Protein AF-A0A089ZEA4-F1 (afdb_monomer)

Structure (mmCIF, N/CA/C/O backbone):
data_AF-A0A089ZEA4-F1
#
_entry.id   AF-A0A089ZEA4-F1
#
loop_
_atom_site.group_PDB
_atom_site.id
_atom_site.type_symbol
_atom_site.label_atom_id
_atom_site.label_alt_id
_atom_site.label_comp_id
_atom_site.label_asym_id
_atom_site.label_entity_id
_atom_site.label_seq_id
_atom_site.pdbx_PDB_ins_code
_atom_site.Cartn_x
_atom_site.Cartn_y
_atom_site.Cartn_z
_atom_site.occupancy
_atom_site.B_iso_or_equiv
_atom_site.auth_seq_id
_atom_site.auth_comp_id
_atom_site.auth_asym_id
_atom_site.auth_atom_id
_atom_site.pdbx_PDB_model_num
ATOM 1 N N . MET A 1 1 ? -60.534 -21.734 32.254 1.00 39.03 1 MET A N 1
ATOM 2 C CA . MET A 1 1 ? -59.857 -21.436 30.977 1.00 39.03 1 MET A CA 1
ATOM 3 C C . MET A 1 1 ? -58.761 -20.447 31.316 1.00 39.03 1 MET A C 1
ATOM 5 O O . MET A 1 1 ? -59.079 -19.356 31.761 1.00 39.03 1 MET A O 1
ATOM 9 N N . HIS A 1 2 ? -57.513 -20.917 31.314 1.00 40.03 2 HIS A N 1
ATOM 10 C CA . HIS A 1 2 ? -56.339 -20.144 31.715 1.00 40.03 2 HIS A CA 1
ATOM 11 C C . HIS A 1 2 ? -55.976 -19.187 30.581 1.00 40.03 2 HIS A C 1
ATOM 13 O O . HIS A 1 2 ? -55.661 -19.638 29.484 1.00 40.03 2 HIS A O 1
ATOM 19 N N . ASP A 1 3 ? -56.053 -17.893 30.863 1.00 42.56 3 ASP A N 1
ATOM 20 C CA . ASP A 1 3 ? -55.559 -16.834 29.996 1.00 42.56 3 ASP A CA 1
ATOM 21 C C . ASP A 1 3 ? -54.048 -16.720 30.244 1.00 42.56 3 ASP A C 1
ATOM 23 O O . ASP A 1 3 ? -53.599 -16.177 31.255 1.00 42.56 3 ASP A O 1
ATOM 27 N N . SER A 1 4 ? -53.251 -17.378 29.403 1.00 44.81 4 SER A N 1
ATOM 28 C CA . SER A 1 4 ? -51.797 -17.245 29.414 1.00 44.81 4 SER A CA 1
ATOM 29 C C . SER A 1 4 ? -51.441 -15.954 28.686 1.00 44.81 4 SER A C 1
ATOM 31 O O . SER A 1 4 ? -51.182 -15.966 27.481 1.00 44.81 4 SER A O 1
ATOM 33 N N . GLY A 1 5 ? -51.465 -14.846 29.427 1.00 41.75 5 GLY A N 1
ATOM 34 C CA . GLY A 1 5 ? -50.856 -13.589 29.015 1.00 41.75 5 GLY A CA 1
ATOM 35 C C . GLY A 1 5 ? -49.372 -13.824 28.757 1.00 41.75 5 GLY A C 1
ATOM 36 O O . GLY A 1 5 ? -48.574 -13.880 29.686 1.00 41.75 5 GLY A O 1
ATOM 37 N N . GLY A 1 6 ? -49.021 -14.038 27.491 1.00 41.34 6 GLY A N 1
ATOM 38 C CA . GLY A 1 6 ? -47.640 -14.027 27.046 1.00 41.34 6 GLY A CA 1
ATOM 39 C C . GLY A 1 6 ? -47.136 -12.598 27.142 1.00 41.34 6 GLY A C 1
ATOM 40 O O . GLY A 1 6 ? -47.448 -11.781 26.278 1.00 41.34 6 GLY A O 1
ATOM 41 N N . GLU A 1 7 ? -46.400 -12.293 28.207 1.00 45.62 7 GLU A N 1
ATOM 42 C CA . GLU A 1 7 ? -45.554 -11.106 28.253 1.00 45.62 7 GLU A CA 1
ATOM 43 C C . GLU A 1 7 ? -44.650 -11.145 27.016 1.00 45.62 7 GLU A C 1
ATOM 45 O O . GLU A 1 7 ? -43.877 -12.085 26.808 1.00 45.62 7 GLU A O 1
ATOM 50 N N . LEU A 1 8 ? -44.816 -10.154 26.136 1.00 52.41 8 LEU A N 1
ATOM 51 C CA . LEU A 1 8 ? -43.865 -9.910 25.060 1.00 52.41 8 LEU A CA 1
ATOM 52 C C . LEU A 1 8 ? -42.490 -9.740 25.717 1.00 52.41 8 LEU A C 1
ATOM 54 O O . LEU A 1 8 ? -42.407 -9.004 26.702 1.00 52.41 8 LEU A O 1
ATOM 58 N N . PRO A 1 9 ? -41.431 -10.396 25.212 1.00 51.00 9 PRO A N 1
ATOM 59 C CA . PRO A 1 9 ? -40.105 -10.232 25.784 1.00 51.00 9 PRO A CA 1
ATOM 60 C C . PRO A 1 9 ? -39.773 -8.740 25.791 1.00 51.00 9 PRO A C 1
ATOM 62 O O . PRO A 1 9 ? -39.808 -8.099 24.736 1.00 51.00 9 PRO A O 1
ATOM 65 N N . GLU A 1 10 ? -39.510 -8.188 26.978 1.00 51.88 10 GLU A N 1
ATOM 66 C CA .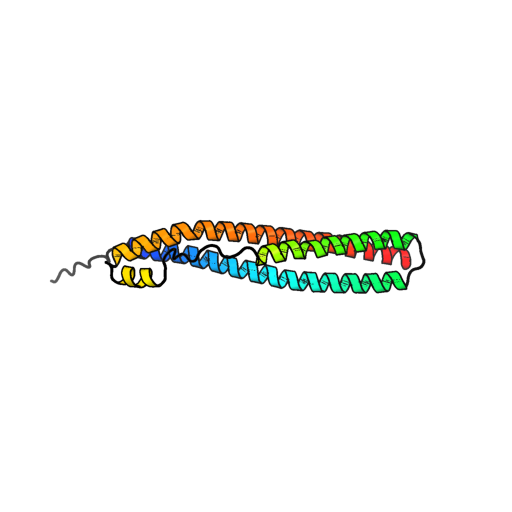 GLU A 1 10 ? -39.024 -6.822 27.128 1.00 51.88 10 GLU A CA 1
ATOM 67 C C . GLU A 1 10 ? -37.812 -6.665 26.212 1.00 51.88 10 GLU A C 1
ATOM 69 O O . GLU A 1 10 ? -36.786 -7.332 26.364 1.00 51.88 10 GLU A O 1
ATOM 74 N N . ILE A 1 11 ? -37.965 -5.828 25.188 1.00 55.97 11 ILE A N 1
ATOM 75 C CA . ILE A 1 11 ? -36.889 -5.526 24.257 1.00 55.97 11 ILE A CA 1
ATOM 76 C C . ILE A 1 11 ? -35.832 -4.795 25.077 1.00 55.97 11 ILE A C 1
ATOM 78 O O . ILE A 1 11 ? -35.996 -3.619 25.396 1.00 55.97 11 ILE A O 1
ATOM 82 N N . ASN A 1 12 ? -34.760 -5.494 25.443 1.00 63.91 12 ASN A N 1
ATOM 83 C CA . ASN A 1 12 ? -33.680 -4.902 26.212 1.00 63.91 12 ASN A CA 1
ATOM 84 C C . ASN A 1 12 ? -32.844 -4.004 25.284 1.00 63.91 12 ASN A C 1
ATOM 86 O O . ASN A 1 12 ? -31.911 -4.444 24.612 1.00 63.91 12 ASN A O 1
ATOM 90 N N . ILE A 1 13 ? -33.248 -2.737 25.177 1.00 65.62 13 ILE A N 1
ATOM 91 C CA . ILE A 1 13 ? -32.675 -1.739 24.260 1.00 65.62 13 ILE A CA 1
ATOM 92 C C . ILE A 1 13 ? -31.163 -1.567 24.502 1.00 65.62 13 ILE A C 1
ATOM 94 O O . ILE A 1 13 ? -30.418 -1.322 23.550 1.00 65.62 13 ILE A O 1
ATOM 98 N N . SER A 1 14 ? -30.695 -1.748 25.743 1.00 68.88 14 SER A N 1
ATOM 99 C CA . SER A 1 14 ? -29.270 -1.672 26.099 1.00 68.88 14 SER A CA 1
ATOM 100 C C . SER A 1 14 ? -28.462 -2.832 25.497 1.00 68.88 14 SER A C 1
ATOM 102 O O . SER A 1 14 ? -27.384 -2.616 24.944 1.00 68.88 14 SER A O 1
ATOM 104 N N . GLU A 1 15 ? -29.020 -4.045 25.509 1.00 77.00 15 GLU A N 1
ATOM 105 C CA . GLU A 1 15 ? -28.443 -5.255 24.913 1.00 77.00 15 GLU A CA 1
ATOM 106 C C . GLU A 1 15 ? -28.288 -5.100 23.393 1.00 7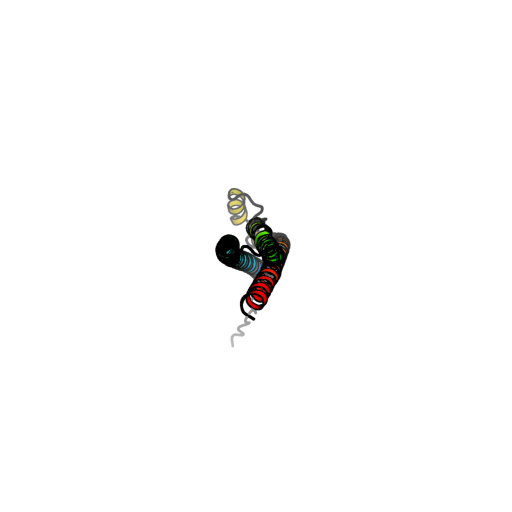7.00 15 GLU A C 1
ATOM 108 O O . GLU A 1 15 ? -27.223 -5.359 22.829 1.00 77.00 15 GLU A O 1
ATOM 113 N N . ILE A 1 16 ? -29.341 -4.612 22.730 1.00 82.88 16 ILE A N 1
ATOM 114 C CA . ILE A 1 16 ? -29.353 -4.378 21.280 1.00 82.88 16 ILE A CA 1
ATOM 115 C C . ILE A 1 16 ? -28.359 -3.271 20.909 1.00 82.88 16 ILE A C 1
ATOM 117 O O . ILE A 1 16 ? -27.605 -3.412 19.944 1.00 82.88 16 ILE A O 1
ATOM 121 N N . GLY A 1 17 ? -28.316 -2.187 21.689 1.00 80.88 17 GLY A N 1
ATOM 122 C CA . GLY A 1 17 ? -27.372 -1.088 21.490 1.00 80.88 17 GLY A CA 1
ATOM 123 C C . GLY A 1 17 ? -25.914 -1.534 21.609 1.00 80.88 17 GLY A C 1
ATOM 124 O O . GLY A 1 17 ? -25.083 -1.147 20.784 1.00 80.88 17 GLY A O 1
ATOM 125 N N . LEU A 1 18 ? -25.610 -2.393 22.584 1.00 81.75 18 LEU A N 1
ATOM 126 C CA . LEU A 1 18 ? -24.275 -2.956 22.780 1.00 81.75 18 LEU A CA 1
ATOM 127 C C . LEU A 1 18 ? -23.876 -3.904 21.648 1.00 81.75 18 LEU A C 1
ATOM 129 O O . LEU A 1 18 ? -22.753 -3.820 21.144 1.00 81.75 18 LEU A O 1
ATOM 133 N N . GLN A 1 19 ? -24.787 -4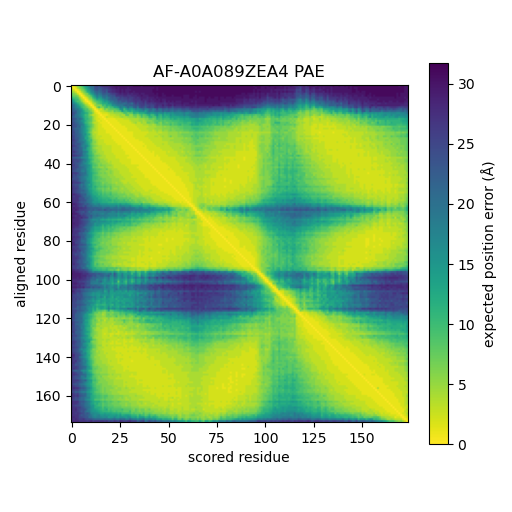.781 21.219 1.00 87.06 19 GLN A N 1
ATOM 134 C CA . GLN A 1 19 ? -24.534 -5.687 20.099 1.00 87.06 19 GLN A CA 1
ATOM 135 C C . GLN A 1 19 ? -24.248 -4.923 18.804 1.00 87.06 19 GLN A C 1
ATOM 137 O O . GLN A 1 19 ? -23.292 -5.259 18.105 1.00 87.06 19 GLN A O 1
ATOM 142 N N . GLU A 1 20 ? -25.019 -3.877 18.499 1.00 85.94 20 GLU A N 1
ATOM 143 C CA . GLU A 1 20 ? -24.806 -3.090 17.283 1.00 85.94 20 GLU A CA 1
ATOM 144 C C . GLU A 1 20 ? -23.511 -2.269 17.357 1.00 85.94 20 GLU A C 1
ATOM 146 O O . GLU A 1 20 ? -22.727 -2.280 16.408 1.00 85.94 20 GLU A O 1
ATOM 151 N N . ALA A 1 21 ? -23.223 -1.621 18.493 1.00 84.31 21 ALA A N 1
ATOM 152 C CA . ALA A 1 21 ? -21.984 -0.861 18.679 1.00 84.31 21 ALA A CA 1
ATOM 153 C C . ALA A 1 21 ? -20.741 -1.753 18.515 1.00 84.31 21 ALA A C 1
ATOM 155 O O . ALA A 1 21 ? -19.800 -1.398 17.799 1.00 84.31 21 ALA A O 1
ATOM 156 N N . ARG A 1 22 ? -20.776 -2.957 19.099 1.00 86.94 22 ARG A N 1
ATOM 157 C CA . ARG A 1 22 ? -19.733 -3.968 18.916 1.00 86.94 22 ARG A CA 1
ATOM 158 C C . ARG A 1 22 ? -19.636 -4.433 17.464 1.00 86.94 22 ARG A C 1
ATOM 160 O O . ARG A 1 22 ? -18.536 -4.522 16.930 1.00 86.94 22 ARG A O 1
ATOM 167 N N . ARG A 1 23 ? -20.767 -4.701 16.803 1.00 90.56 23 ARG A N 1
ATOM 168 C CA . ARG A 1 23 ? -20.799 -5.149 15.401 1.00 90.56 23 ARG A CA 1
ATOM 169 C C . ARG A 1 23 ? -20.115 -4.148 14.471 1.00 90.56 23 ARG A C 1
ATOM 171 O O . ARG A 1 23 ? -19.348 -4.555 13.597 1.00 90.56 23 ARG A O 1
ATOM 178 N N . VAL A 1 24 ? -20.392 -2.856 14.647 1.00 88.88 24 VAL A N 1
ATOM 179 C CA . VAL A 1 24 ? -19.780 -1.793 13.837 1.00 88.88 24 VAL A CA 1
ATOM 180 C C . VAL A 1 24 ? -18.278 -1.704 14.112 1.00 88.88 24 VAL A C 1
ATOM 182 O O . VAL A 1 24 ? -17.495 -1.646 13.163 1.00 88.88 24 VAL A O 1
ATOM 185 N N . TYR A 1 25 ? -17.865 -1.774 15.379 1.00 88.31 25 TYR A N 1
ATOM 186 C CA . TYR A 1 25 ? -16.448 -1.792 15.746 1.00 88.31 25 TYR A CA 1
ATOM 187 C C . TYR A 1 25 ? -15.701 -2.978 15.112 1.00 88.31 25 TYR A C 1
ATOM 189 O O . TYR A 1 25 ? -14.698 -2.782 14.426 1.00 88.31 25 TYR A O 1
ATOM 197 N N . ASP A 1 26 ? -16.227 -4.198 15.257 1.00 88.94 26 ASP A N 1
ATOM 198 C CA . ASP A 1 26 ? -15.632 -5.418 14.695 1.00 88.94 26 ASP A CA 1
ATOM 199 C C . ASP A 1 26 ? -15.551 -5.353 13.157 1.00 88.94 26 ASP A C 1
ATOM 201 O O . ASP A 1 26 ? -14.617 -5.875 12.540 1.00 88.94 26 ASP A O 1
ATOM 205 N N . SER A 1 27 ? -16.527 -4.708 12.510 1.00 91.31 27 SER A N 1
ATOM 206 C CA . SER A 1 27 ? -16.506 -4.454 11.066 1.00 91.31 27 SER A CA 1
ATOM 207 C C . SER A 1 27 ? -15.352 -3.529 10.666 1.00 91.31 27 SER A C 1
ATOM 209 O O . SER A 1 27 ? -14.632 -3.818 9.705 1.00 91.31 27 SER A O 1
ATOM 211 N N . GLU A 1 28 ? -15.135 -2.438 11.403 1.00 87.81 28 GLU A N 1
ATOM 212 C CA . GLU A 1 28 ? -14.012 -1.530 11.151 1.00 87.81 28 GLU A CA 1
ATOM 213 C C . GLU A 1 28 ? -12.660 -2.186 11.465 1.00 87.81 28 GLU A C 1
ATOM 215 O O . GLU A 1 28 ? -11.702 -1.985 10.717 1.00 87.81 28 GLU A O 1
ATOM 220 N N . GLU A 1 29 ? -12.573 -3.057 12.472 1.00 88.81 29 GLU A N 1
ATOM 221 C CA . GLU A 1 29 ? -11.343 -3.809 12.743 1.00 88.81 29 GLU A CA 1
ATOM 222 C C . GLU A 1 29 ? -11.007 -4.787 11.604 1.00 88.81 29 GLU A C 1
ATOM 224 O O . GLU A 1 29 ? -9.862 -4.857 11.140 1.00 88.81 29 GLU A O 1
ATOM 229 N N . LYS A 1 30 ? -12.012 -5.505 11.084 1.00 91.75 30 LYS A N 1
ATOM 230 C CA . LYS A 1 30 ? -11.849 -6.362 9.896 1.00 91.75 30 LYS A CA 1
ATOM 231 C C . LYS A 1 30 ? -11.402 -5.556 8.682 1.00 91.75 30 LYS A C 1
ATOM 233 O O . LYS A 1 30 ? -10.559 -6.019 7.908 1.00 91.75 30 LYS A O 1
ATOM 238 N N . ARG A 1 31 ? -11.939 -4.346 8.509 1.00 89.19 31 ARG A N 1
ATOM 239 C CA . ARG A 1 31 ? -11.527 -3.432 7.439 1.00 89.19 31 ARG A CA 1
ATOM 240 C C . ARG A 1 31 ? -10.061 -3.030 7.586 1.00 89.19 31 ARG A C 1
ATOM 242 O O . ARG A 1 31 ? -9.350 -3.050 6.581 1.00 89.19 31 ARG A O 1
ATOM 249 N N . THR A 1 32 ? -9.586 -2.752 8.801 1.00 90.19 32 THR A N 1
ATOM 250 C CA . THR A 1 32 ? -8.164 -2.485 9.067 1.00 90.19 32 THR A CA 1
ATOM 251 C C . THR A 1 32 ? -7.291 -3.657 8.628 1.00 90.19 32 THR A C 1
ATOM 253 O O . THR A 1 32 ? -6.385 -3.471 7.817 1.00 90.19 32 THR A O 1
ATOM 256 N N . ALA A 1 33 ? -7.603 -4.872 9.092 1.00 89.50 33 ALA A N 1
ATOM 257 C CA . ALA A 1 33 ? -6.834 -6.071 8.753 1.00 89.50 33 ALA A CA 1
ATOM 258 C C . ALA A 1 33 ? -6.824 -6.344 7.237 1.00 89.50 33 ALA A C 1
ATOM 260 O O . ALA A 1 33 ? -5.796 -6.705 6.661 1.00 89.50 33 ALA A O 1
ATOM 261 N N . SER A 1 34 ? -7.956 -6.113 6.562 1.00 93.00 34 SER A N 1
ATOM 262 C CA . SER A 1 34 ? -8.060 -6.216 5.103 1.00 93.00 34 SER A CA 1
ATOM 263 C C . SER A 1 34 ? -7.152 -5.210 4.388 1.00 93.00 34 SER A C 1
ATOM 265 O O . SER A 1 34 ? -6.451 -5.578 3.444 1.00 93.00 34 SER A O 1
ATOM 267 N N . LEU A 1 35 ? -7.133 -3.949 4.832 1.00 90.81 35 LEU A N 1
ATOM 268 C CA . LEU A 1 35 ? -6.274 -2.907 4.263 1.00 90.81 35 LEU A CA 1
ATOM 269 C C . LEU A 1 35 ? -4.788 -3.212 4.477 1.00 90.81 35 LEU A C 1
ATOM 271 O O . LEU A 1 35 ? -3.998 -3.032 3.555 1.00 90.81 35 LEU A O 1
ATOM 275 N N . GLU A 1 36 ? -4.412 -3.716 5.650 1.00 91.12 36 GLU A N 1
ATOM 276 C CA . GLU A 1 36 ? -3.033 -4.114 5.957 1.00 91.12 36 GLU A CA 1
ATOM 277 C C . GLU A 1 36 ? -2.578 -5.295 5.096 1.00 91.12 36 GLU A C 1
ATOM 279 O O . GLU A 1 36 ? -1.506 -5.243 4.496 1.00 91.12 36 GLU A O 1
ATOM 284 N N . SER A 1 37 ? -3.419 -6.321 4.947 1.00 93.00 37 SER A N 1
ATOM 285 C CA . SER A 1 37 ? -3.141 -7.461 4.066 1.00 93.00 37 SER A CA 1
ATOM 286 C C . SER A 1 37 ? -2.971 -7.031 2.600 1.00 93.00 37 SER A C 1
ATOM 288 O O . SER A 1 37 ? -2.035 -7.456 1.914 1.00 93.00 37 SER A O 1
ATOM 290 N N . LYS A 1 38 ? -3.828 -6.123 2.116 1.00 93.06 38 LYS A N 1
ATOM 291 C CA . LYS A 1 38 ? -3.713 -5.543 0.768 1.00 93.06 38 LYS A CA 1
ATOM 292 C C . LYS A 1 38 ? -2.451 -4.695 0.606 1.00 93.06 38 LYS A C 1
ATOM 294 O O . LYS A 1 38 ? -1.779 -4.801 -0.413 1.00 93.06 38 LYS A O 1
ATOM 299 N N . ALA A 1 39 ? -2.100 -3.879 1.597 1.00 92.44 39 ALA A N 1
ATOM 300 C CA . ALA A 1 39 ? -0.882 -3.075 1.557 1.00 92.44 39 ALA A CA 1
ATOM 301 C C . ALA A 1 39 ? 0.381 -3.951 1.559 1.00 92.44 39 ALA A C 1
ATOM 303 O O . ALA A 1 39 ? 1.296 -3.692 0.784 1.00 92.44 39 ALA A O 1
ATOM 304 N N . ALA A 1 40 ? 0.412 -5.016 2.365 1.00 93.62 40 ALA A N 1
ATOM 305 C CA . ALA A 1 40 ? 1.532 -5.955 2.419 1.00 93.62 40 ALA A CA 1
ATOM 306 C C . ALA A 1 40 ? 1.697 -6.753 1.115 1.00 93.62 40 ALA A C 1
ATOM 308 O O . ALA A 1 40 ? 2.807 -6.885 0.602 1.00 93.62 40 ALA A O 1
ATOM 309 N N . SER A 1 41 ? 0.596 -7.250 0.543 1.00 94.75 41 SER A N 1
ATOM 310 C CA . SER A 1 41 ? 0.638 -7.937 -0.758 1.00 94.75 41 SER A CA 1
ATOM 311 C C . SER A 1 41 ? 1.088 -7.003 -1.881 1.00 94.75 41 SER A C 1
ATOM 313 O O . SER A 1 41 ? 1.942 -7.378 -2.685 1.00 94.75 41 SER A O 1
ATOM 315 N N . LEU A 1 42 ? 0.588 -5.763 -1.899 1.00 93.81 42 LEU A N 1
ATOM 316 C CA . LEU A 1 42 ? 1.017 -4.759 -2.866 1.00 93.81 42 LEU A CA 1
ATOM 317 C C . LEU A 1 42 ? 2.492 -4.382 -2.679 1.00 93.81 42 LEU A C 1
ATOM 319 O O . LEU A 1 42 ? 3.197 -4.230 -3.668 1.00 93.81 42 LEU A O 1
ATOM 323 N N . PHE A 1 43 ? 2.984 -4.299 -1.440 1.00 95.19 43 PHE A N 1
ATOM 324 C CA . PHE A 1 43 ? 4.402 -4.067 -1.155 1.00 95.19 43 PHE A CA 1
ATOM 325 C C . PHE A 1 43 ? 5.273 -5.159 -1.787 1.00 95.19 43 PHE A C 1
ATOM 327 O O . PHE A 1 43 ? 6.210 -4.844 -2.517 1.00 95.19 43 PHE A O 1
ATOM 334 N N . GLY A 1 44 ? 4.914 -6.432 -1.587 1.00 94.06 44 GLY A N 1
ATOM 335 C CA . GLY A 1 44 ? 5.614 -7.558 -2.212 1.00 94.06 44 GLY A CA 1
ATOM 336 C C . GLY A 1 44 ? 5.598 -7.495 -3.743 1.00 94.06 44 GLY A C 1
ATOM 337 O O . GLY A 1 44 ? 6.630 -7.712 -4.379 1.00 94.06 44 GLY A O 1
ATOM 338 N N . LEU A 1 45 ? 4.454 -7.135 -4.337 1.00 95.25 45 LEU A N 1
ATOM 339 C CA . LEU A 1 45 ? 4.337 -6.948 -5.785 1.00 95.25 45 LEU A CA 1
ATOM 340 C C . LEU A 1 45 ? 5.251 -5.827 -6.293 1.00 95.25 45 LEU A C 1
ATOM 342 O O . LEU A 1 45 ? 5.957 -6.021 -7.278 1.00 95.25 45 LEU A O 1
ATOM 346 N N . VAL A 1 46 ? 5.263 -4.671 -5.625 1.00 94.81 46 VAL A N 1
ATOM 347 C CA . VAL A 1 46 ? 6.118 -3.536 -5.999 1.00 94.81 46 VAL A CA 1
ATOM 348 C C . VAL A 1 46 ? 7.586 -3.940 -5.951 1.00 94.81 46 VAL A C 1
ATOM 350 O O . VAL A 1 46 ? 8.314 -3.672 -6.902 1.00 94.81 46 VAL A O 1
ATOM 353 N N . THR A 1 47 ? 8.028 -4.605 -4.879 1.00 94.50 47 THR A N 1
ATOM 354 C CA . THR A 1 47 ? 9.417 -5.065 -4.761 1.00 94.50 47 THR A CA 1
ATOM 355 C C . THR A 1 47 ? 9.793 -5.987 -5.919 1.00 94.50 47 THR A C 1
ATOM 357 O O . THR A 1 47 ? 10.826 -5.770 -6.547 1.00 94.50 47 THR A O 1
ATOM 360 N N . LEU A 1 48 ? 8.933 -6.953 -6.261 1.00 96.12 48 LEU A N 1
ATOM 361 C CA . LEU A 1 48 ? 9.154 -7.853 -7.394 1.00 96.12 48 LEU A CA 1
ATOM 362 C C . LEU A 1 48 ? 9.264 -7.088 -8.722 1.00 96.12 48 LEU A C 1
ATOM 364 O O . LEU A 1 48 ? 10.198 -7.315 -9.490 1.00 96.12 48 LEU A O 1
ATOM 368 N N . VAL A 1 49 ? 8.329 -6.171 -8.987 1.00 94.88 49 VAL A N 1
ATOM 369 C CA . VAL A 1 49 ? 8.309 -5.366 -10.219 1.00 94.88 49 VAL A CA 1
ATOM 370 C C . VAL A 1 49 ? 9.570 -4.513 -10.331 1.00 94.88 49 VAL A C 1
ATOM 372 O O . VAL A 1 49 ? 10.211 -4.514 -11.379 1.00 94.88 49 VAL A O 1
ATOM 375 N N . VAL A 1 50 ? 9.968 -3.828 -9.257 1.00 94.81 50 VAL A N 1
ATOM 376 C CA . VAL A 1 50 ? 11.188 -3.010 -9.234 1.00 94.81 50 VAL A CA 1
ATOM 377 C C . VAL A 1 50 ? 12.425 -3.871 -9.491 1.00 94.81 50 VAL A C 1
ATOM 379 O O . VAL A 1 50 ? 13.259 -3.487 -10.307 1.00 94.81 50 VAL A O 1
ATOM 382 N N . SER A 1 51 ? 12.530 -5.055 -8.878 1.00 95.69 51 SER A N 1
ATOM 383 C CA . SER A 1 51 ? 13.644 -5.977 -9.134 1.00 95.69 51 SER A CA 1
ATOM 384 C C . SER A 1 51 ? 13.725 -6.407 -10.601 1.00 95.69 51 SER A C 1
ATOM 386 O O . SER A 1 51 ? 14.813 -6.399 -11.174 1.00 95.69 51 SER A O 1
ATOM 388 N N . ILE A 1 52 ? 12.588 -6.736 -11.225 1.00 94.38 52 ILE A N 1
ATOM 389 C CA . ILE A 1 52 ? 12.534 -7.101 -12.649 1.00 94.38 52 ILE A CA 1
ATOM 390 C C . ILE A 1 52 ? 12.963 -5.920 -13.527 1.00 94.38 52 ILE A C 1
ATOM 392 O O . ILE A 1 52 ? 13.780 -6.094 -14.428 1.00 94.38 52 ILE A O 1
ATOM 396 N N . LEU A 1 53 ? 12.448 -4.717 -13.261 1.00 92.62 53 LEU A N 1
ATOM 397 C CA . LEU A 1 53 ? 12.783 -3.527 -14.045 1.00 92.62 53 LEU A CA 1
ATOM 398 C C . LEU A 1 53 ? 14.268 -3.159 -13.935 1.00 92.62 53 LEU A C 1
ATOM 400 O O . LEU A 1 53 ? 14.885 -2.843 -14.948 1.00 92.62 53 LEU A O 1
ATOM 404 N N . ILE A 1 54 ? 14.858 -3.253 -12.739 1.00 92.62 54 ILE A N 1
ATOM 405 C CA . ILE A 1 54 ? 16.295 -3.020 -12.532 1.00 92.62 54 ILE A CA 1
ATOM 406 C C . ILE A 1 54 ? 17.127 -4.057 -13.293 1.00 92.62 54 ILE A C 1
ATOM 408 O O . ILE A 1 54 ? 18.086 -3.689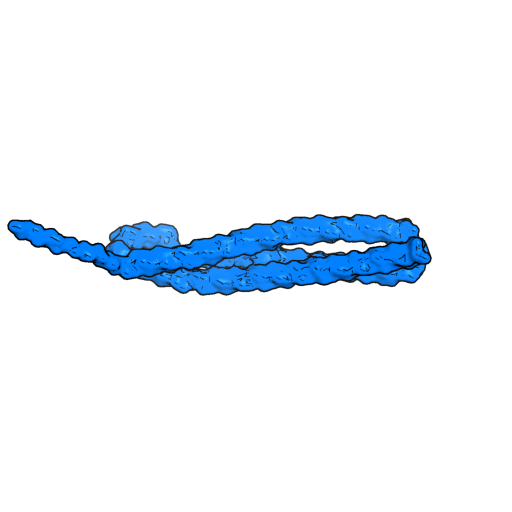 -13.966 1.00 92.62 54 ILE A O 1
ATOM 412 N N . PHE A 1 55 ? 16.748 -5.337 -13.233 1.00 92.81 55 PHE A N 1
ATOM 413 C CA . PHE A 1 55 ? 17.439 -6.393 -13.974 1.00 92.81 55 PHE A CA 1
ATOM 414 C C . PHE A 1 55 ? 17.397 -6.153 -15.490 1.00 92.81 55 PHE A C 1
ATOM 416 O O . PHE A 1 55 ? 18.407 -6.306 -16.175 1.00 92.81 55 PHE A O 1
ATOM 423 N N . ILE A 1 56 ? 16.242 -5.753 -16.028 1.00 90.00 56 ILE A N 1
ATOM 424 C CA . ILE A 1 56 ? 16.120 -5.404 -17.449 1.00 90.00 56 ILE A CA 1
ATOM 425 C C . ILE A 1 56 ? 17.007 -4.198 -17.774 1.00 90.00 56 ILE A C 1
ATOM 427 O O . ILE A 1 56 ? 17.755 -4.243 -18.746 1.00 90.00 56 ILE A O 1
ATOM 431 N N . LEU A 1 57 ? 16.963 -3.144 -16.955 1.00 89.62 57 LEU A N 1
ATOM 432 C CA . LEU A 1 57 ? 17.753 -1.931 -17.161 1.00 89.62 57 LEU A CA 1
ATOM 433 C C . LEU A 1 57 ? 19.262 -2.219 -17.217 1.00 89.62 57 LEU A C 1
ATOM 435 O O . LEU A 1 57 ? 19.937 -1.710 -18.107 1.00 89.62 57 LEU A O 1
ATOM 439 N N . ASP A 1 58 ? 19.779 -3.050 -16.312 1.00 89.44 58 ASP A N 1
ATOM 440 C CA . ASP A 1 58 ? 21.196 -3.434 -16.277 1.00 89.44 58 ASP A CA 1
ATOM 441 C C . ASP A 1 58 ? 21.634 -4.165 -17.560 1.00 89.44 58 ASP A C 1
ATOM 443 O O . ASP A 1 58 ? 22.638 -3.817 -18.190 1.00 89.44 58 ASP A O 1
ATOM 447 N N . ASN A 1 59 ? 20.815 -5.111 -18.033 1.00 86.69 59 ASN A N 1
ATOM 448 C CA . ASN A 1 59 ? 21.061 -5.798 -19.304 1.00 86.69 59 ASN A CA 1
ATOM 449 C C . ASN A 1 59 ? 21.055 -4.833 -20.501 1.00 86.69 59 ASN A C 1
ATOM 451 O O . ASN A 1 59 ? 21.846 -4.986 -21.430 1.00 86.69 59 ASN A O 1
ATOM 455 N N . LEU A 1 60 ? 20.176 -3.828 -20.501 1.00 85.00 60 LEU A N 1
ATOM 456 C CA . LEU A 1 60 ? 20.109 -2.847 -21.587 1.00 85.00 60 LEU A CA 1
ATOM 457 C C . LEU A 1 60 ? 21.296 -1.879 -21.572 1.00 85.00 60 LEU A C 1
ATOM 459 O O . LEU A 1 60 ? 21.831 -1.548 -22.629 1.00 85.00 60 LEU A O 1
ATOM 463 N N . LEU A 1 61 ? 21.738 -1.452 -20.387 1.00 84.25 61 LEU A N 1
ATOM 464 C CA . LEU A 1 61 ? 22.888 -0.557 -20.233 1.00 84.25 61 LEU A CA 1
ATOM 465 C C . LEU A 1 61 ? 24.194 -1.208 -20.697 1.00 84.25 61 LEU A C 1
ATOM 467 O O . LEU A 1 61 ? 25.042 -0.535 -21.275 1.00 84.25 61 LEU A O 1
ATOM 471 N N . THR A 1 62 ? 24.351 -2.511 -20.475 1.00 83.00 62 THR A N 1
ATOM 472 C CA . THR A 1 62 ? 25.565 -3.251 -20.854 1.00 83.00 62 THR A CA 1
ATOM 473 C C . THR A 1 62 ? 25.619 -3.628 -22.336 1.00 83.00 62 THR A C 1
ATOM 475 O O . THR A 1 62 ? 26.698 -3.921 -22.851 1.00 83.00 62 THR A O 1
ATOM 478 N N . THR A 1 63 ? 24.485 -3.603 -23.042 1.00 77.88 63 THR A N 1
ATOM 479 C CA . THR A 1 63 ? 24.384 -4.040 -24.445 1.00 77.88 63 THR A CA 1
ATOM 480 C C . THR A 1 63 ? 24.333 -2.894 -25.456 1.00 77.88 63 THR A C 1
ATOM 482 O O . THR A 1 63 ? 24.578 -3.129 -26.639 1.00 77.88 63 THR A O 1
ATOM 485 N N . THR A 1 64 ? 24.064 -1.655 -25.028 1.00 74.44 64 THR A N 1
ATOM 486 C CA . THR A 1 64 ? 23.920 -0.507 -25.935 1.00 74.44 64 THR A CA 1
ATOM 487 C C . THR A 1 64 ? 25.105 0.461 -25.917 1.00 74.44 64 THR A C 1
ATOM 489 O O . THR A 1 64 ? 25.598 0.879 -24.872 1.00 74.44 64 THR A O 1
ATOM 492 N N . THR A 1 65 ? 25.523 0.908 -27.101 1.00 73.06 65 THR A N 1
ATOM 493 C CA . THR A 1 65 ? 26.526 1.974 -27.280 1.00 73.06 65 THR A CA 1
ATOM 494 C C . THR A 1 65 ? 25.950 3.225 -27.950 1.00 73.06 65 THR A C 1
ATOM 496 O O . THR A 1 65 ? 26.674 4.197 -28.163 1.00 73.06 65 THR A O 1
ATOM 499 N N . ASN A 1 66 ? 24.650 3.240 -28.274 1.00 79.06 66 ASN A N 1
ATOM 500 C CA . ASN A 1 66 ? 24.029 4.333 -29.023 1.00 79.06 66 ASN A CA 1
ATOM 501 C C . ASN A 1 66 ? 23.561 5.475 -28.092 1.00 79.06 66 ASN A C 1
ATOM 503 O O . ASN A 1 66 ? 22.740 5.215 -27.210 1.00 79.06 66 ASN A O 1
ATOM 507 N N . PRO A 1 67 ? 23.986 6.738 -28.311 1.00 77.38 67 PRO A N 1
ATOM 508 C CA . PRO A 1 67 ? 23.594 7.889 -27.488 1.00 77.38 67 PRO A CA 1
ATOM 509 C C . PRO A 1 67 ? 22.074 8.113 -27.398 1.00 77.38 67 PRO A C 1
ATOM 511 O O . PRO A 1 67 ? 21.579 8.438 -26.325 1.00 77.38 67 PRO A O 1
ATOM 514 N N . VAL A 1 68 ? 21.316 7.876 -28.475 1.00 77.00 68 VAL A N 1
ATOM 515 C CA . VAL A 1 68 ? 19.850 8.085 -28.503 1.00 77.00 68 VAL A CA 1
ATOM 516 C C . VAL A 1 68 ? 19.122 7.095 -27.587 1.00 77.00 68 VAL A C 1
ATOM 518 O O . VAL A 1 68 ? 18.115 7.417 -26.961 1.00 77.00 68 VAL A O 1
ATOM 521 N N . ILE A 1 69 ? 19.664 5.885 -27.448 1.00 80.38 69 ILE A N 1
ATOM 522 C CA . ILE A 1 69 ? 19.104 4.860 -26.567 1.00 80.38 69 ILE A CA 1
ATOM 523 C C . ILE A 1 69 ? 19.228 5.271 -25.094 1.00 80.38 69 ILE A C 1
ATOM 525 O O . ILE A 1 69 ? 18.332 4.971 -24.305 1.00 80.38 69 ILE A O 1
ATOM 529 N N . TYR A 1 70 ? 20.286 5.994 -24.717 1.00 81.81 70 TYR A N 1
ATOM 530 C CA . TYR A 1 70 ? 20.449 6.464 -23.340 1.00 81.81 70 TYR A CA 1
ATOM 531 C C . TYR A 1 70 ? 19.333 7.425 -22.917 1.00 81.81 70 TYR A C 1
ATOM 533 O O . TYR A 1 70 ? 18.885 7.354 -21.774 1.00 81.81 70 TYR A O 1
ATOM 541 N N . GLU A 1 71 ? 18.818 8.257 -23.827 1.00 80.56 71 GLU A N 1
ATOM 542 C CA . GLU A 1 71 ? 17.671 9.127 -23.537 1.00 80.56 71 GLU A CA 1
ATOM 543 C C . GLU A 1 71 ? 16.416 8.308 -23.202 1.00 80.56 71 GLU A C 1
ATOM 545 O O . GLU A 1 71 ? 15.717 8.602 -22.231 1.00 80.56 71 GLU A O 1
ATOM 550 N N . ILE A 1 72 ? 16.171 7.215 -23.932 1.00 83.69 72 ILE A N 1
ATOM 551 C CA . ILE A 1 72 ? 15.052 6.295 -23.670 1.00 83.69 72 ILE A CA 1
ATOM 552 C C . ILE A 1 72 ? 15.232 5.581 -22.319 1.00 83.69 72 ILE A C 1
ATOM 554 O O . ILE A 1 72 ? 14.262 5.426 -21.569 1.00 83.69 72 ILE A O 1
ATOM 558 N N . LEU A 1 73 ? 16.463 5.189 -21.972 1.00 85.69 73 LEU A N 1
ATOM 559 C CA . LEU A 1 73 ? 16.780 4.543 -20.693 1.00 85.69 73 LEU A CA 1
ATOM 560 C C . LEU A 1 73 ? 16.617 5.489 -19.495 1.00 85.69 73 LEU A C 1
ATOM 562 O O . LEU A 1 73 ? 16.192 5.043 -18.429 1.00 85.69 73 LEU A O 1
ATOM 566 N N . ILE A 1 74 ? 16.864 6.792 -19.663 1.00 88.25 74 ILE A N 1
ATOM 567 C CA . ILE A 1 74 ? 16.593 7.798 -18.622 1.00 88.25 74 ILE A CA 1
ATOM 568 C C . ILE A 1 74 ? 15.104 7.798 -18.248 1.00 88.25 74 ILE A C 1
ATOM 570 O O . ILE A 1 74 ? 14.771 7.784 -17.061 1.00 88.25 74 ILE A O 1
ATOM 574 N N . PHE A 1 75 ? 14.193 7.729 -19.225 1.00 88.38 75 PHE A N 1
ATOM 575 C CA . PHE A 1 75 ? 12.758 7.596 -18.940 1.00 88.38 75 PHE A CA 1
ATOM 576 C C . PHE A 1 75 ? 12.425 6.302 -18.188 1.00 88.38 75 PHE A C 1
ATOM 578 O O . PHE A 1 75 ? 11.548 6.304 -17.320 1.00 88.38 75 PHE A O 1
ATOM 585 N N . ASN A 1 76 ? 13.144 5.212 -18.465 1.00 90.00 76 ASN A N 1
ATOM 586 C CA . ASN A 1 76 ? 12.970 3.961 -17.734 1.00 90.00 76 ASN A CA 1
ATOM 587 C C . ASN A 1 76 ? 13.355 4.106 -16.255 1.00 90.00 76 ASN A C 1
ATOM 589 O O . ASN A 1 76 ? 12.588 3.705 -15.378 1.00 90.00 76 ASN A O 1
ATOM 593 N N . ILE A 1 77 ? 14.496 4.750 -15.989 1.00 92.38 77 ILE A N 1
ATOM 594 C CA . ILE A 1 77 ? 14.977 5.066 -14.638 1.00 92.38 77 ILE A CA 1
ATOM 595 C C . ILE A 1 77 ? 13.944 5.912 -13.887 1.00 92.38 77 ILE A C 1
ATOM 597 O O . ILE A 1 77 ? 13.617 5.602 -12.741 1.00 92.38 77 ILE A O 1
ATOM 601 N N . PHE A 1 78 ? 13.366 6.932 -14.530 1.00 93.38 78 PHE A N 1
ATOM 602 C CA . PHE A 1 78 ? 12.279 7.712 -13.930 1.00 93.38 78 PHE A CA 1
ATOM 603 C C . PHE A 1 78 ? 11.073 6.839 -13.562 1.00 93.38 78 PHE A C 1
ATOM 605 O O . PHE A 1 78 ? 10.556 6.960 -12.451 1.00 93.38 78 PHE A O 1
ATOM 612 N N . GLY A 1 79 ? 10.658 5.921 -14.438 1.00 93.75 79 GLY A N 1
ATOM 613 C CA . GLY A 1 79 ? 9.584 4.969 -14.143 1.00 93.75 79 GLY A CA 1
ATOM 614 C C . GLY A 1 79 ? 9.892 4.062 -12.942 1.00 93.75 79 GLY A C 1
ATOM 615 O O . GLY A 1 79 ? 9.032 3.871 -12.078 1.00 93.75 79 GLY A O 1
ATOM 616 N N . ILE A 1 80 ? 11.137 3.588 -12.807 1.00 94.19 80 ILE A N 1
ATOM 617 C CA . ILE A 1 80 ? 11.592 2.792 -11.651 1.00 94.19 80 ILE A CA 1
ATOM 618 C C . ILE A 1 80 ? 11.547 3.615 -10.360 1.00 94.19 80 ILE A C 1
ATOM 620 O O . ILE A 1 80 ? 11.067 3.122 -9.336 1.00 94.19 80 ILE A O 1
ATOM 624 N N . ILE A 1 81 ? 12.003 4.870 -10.394 1.00 95.50 81 ILE A N 1
ATOM 625 C CA . ILE A 1 81 ? 11.972 5.773 -9.234 1.00 95.50 81 ILE A CA 1
ATOM 626 C C . ILE A 1 81 ? 10.525 6.015 -8.794 1.00 95.50 81 ILE A C 1
ATOM 628 O O . ILE A 1 81 ? 10.206 5.837 -7.620 1.00 95.50 81 ILE A O 1
ATOM 632 N N . ILE A 1 82 ? 9.632 6.351 -9.730 1.00 95.25 82 ILE A N 1
ATOM 633 C CA . ILE A 1 82 ? 8.204 6.576 -9.454 1.00 95.25 82 ILE A CA 1
ATOM 634 C C . ILE A 1 82 ? 7.562 5.312 -8.872 1.00 95.25 82 ILE A C 1
ATOM 636 O O . ILE A 1 82 ? 6.855 5.387 -7.867 1.00 95.25 82 ILE A O 1
ATOM 640 N N . THR A 1 83 ? 7.868 4.144 -9.442 1.00 94.44 83 THR A N 1
ATOM 641 C CA . THR A 1 83 ? 7.397 2.856 -8.919 1.00 94.44 83 THR A CA 1
ATOM 642 C C . THR A 1 83 ? 7.908 2.627 -7.496 1.00 94.44 83 THR A C 1
ATOM 644 O O . THR A 1 83 ? 7.144 2.226 -6.625 1.00 94.44 83 THR A O 1
ATOM 647 N N . SER A 1 84 ? 9.171 2.948 -7.215 1.00 94.00 84 SER A N 1
ATOM 648 C CA . SER A 1 84 ? 9.781 2.788 -5.889 1.00 94.00 84 SER A CA 1
ATOM 649 C C . SER A 1 84 ? 9.174 3.723 -4.838 1.00 94.00 84 SER A C 1
ATOM 651 O O . SER A 1 84 ? 9.043 3.333 -3.679 1.00 94.00 84 SER A O 1
ATOM 653 N N . LEU A 1 85 ? 8.719 4.922 -5.226 1.00 94.50 85 LEU A N 1
ATOM 654 C CA . LEU A 1 85 ? 8.004 5.834 -4.322 1.00 94.50 85 LEU A CA 1
ATOM 655 C C . LEU A 1 85 ? 6.704 5.224 -3.778 1.00 94.50 85 LEU A C 1
ATOM 657 O O . LEU A 1 85 ? 6.278 5.592 -2.683 1.00 94.50 85 LEU A O 1
ATOM 661 N N . SER A 1 86 ? 6.097 4.254 -4.474 1.00 93.94 86 SER A N 1
ATOM 662 C CA . SER A 1 86 ? 4.930 3.537 -3.944 1.00 93.94 86 SER A CA 1
ATOM 663 C C . SER A 1 86 ? 5.227 2.801 -2.630 1.00 93.94 86 SER A C 1
ATOM 665 O O . SER A 1 86 ? 4.352 2.735 -1.766 1.00 93.94 86 SER A O 1
ATOM 667 N N . LEU A 1 87 ? 6.466 2.331 -2.419 1.00 93.31 87 LEU A N 1
ATOM 668 C CA . LEU A 1 87 ? 6.869 1.648 -1.185 1.00 93.31 87 LEU A CA 1
ATOM 669 C C . LEU A 1 87 ? 6.725 2.560 0.035 1.00 93.31 87 LEU A C 1
ATOM 671 O O . LEU A 1 87 ? 6.288 2.097 1.083 1.00 93.31 87 LEU A O 1
ATOM 675 N N . ILE A 1 88 ? 7.024 3.856 -0.101 1.00 94.19 88 ILE A N 1
ATOM 676 C CA . ILE A 1 88 ? 6.898 4.833 0.992 1.00 94.19 88 ILE A CA 1
ATOM 677 C C . ILE A 1 88 ? 5.441 4.917 1.457 1.00 94.19 88 ILE A C 1
ATOM 679 O O . ILE A 1 88 ? 5.152 4.857 2.653 1.00 94.19 88 ILE A O 1
ATOM 683 N N . TRP A 1 89 ? 4.508 4.999 0.508 1.00 92.62 89 TRP A N 1
ATOM 684 C CA . TRP A 1 89 ? 3.078 5.061 0.802 1.00 92.62 89 TRP A CA 1
ATOM 685 C C . TRP A 1 89 ? 2.553 3.763 1.420 1.00 92.62 89 TRP A C 1
ATOM 687 O O . TRP A 1 89 ? 1.725 3.804 2.330 1.00 92.62 89 TRP A O 1
ATOM 697 N N . LEU A 1 90 ? 3.062 2.612 0.980 1.00 92.00 90 LEU A N 1
ATOM 698 C CA . LEU A 1 90 ? 2.664 1.310 1.517 1.00 92.00 90 LEU A CA 1
ATOM 699 C C . LEU A 1 90 ? 3.218 1.071 2.919 1.00 92.00 90 LEU A C 1
ATOM 701 O O . LEU A 1 90 ? 2.476 0.623 3.792 1.00 92.00 90 LEU A O 1
ATOM 705 N N . VAL A 1 91 ? 4.470 1.457 3.176 1.00 92.12 91 VAL A N 1
ATOM 706 C CA . VAL A 1 91 ? 5.035 1.469 4.531 1.00 92.12 91 VAL A CA 1
ATOM 707 C C . VAL A 1 91 ? 4.213 2.384 5.427 1.00 92.12 91 VAL A C 1
ATOM 709 O O . VAL A 1 91 ? 3.873 1.981 6.532 1.00 92.12 91 VAL A O 1
ATOM 712 N N . ASN A 1 92 ? 3.812 3.567 4.953 1.00 89.56 92 ASN A N 1
ATOM 713 C CA . ASN A 1 92 ? 2.952 4.456 5.730 1.00 89.56 92 ASN A CA 1
ATOM 714 C C . ASN A 1 92 ? 1.596 3.797 6.064 1.00 89.56 92 ASN A C 1
ATOM 716 O O . ASN A 1 92 ? 1.163 3.827 7.212 1.00 89.56 92 ASN A O 1
ATOM 720 N N . ALA A 1 93 ? 0.950 3.121 5.105 1.00 88.75 93 ALA A N 1
ATOM 721 C CA . ALA A 1 93 ? -0.298 2.385 5.349 1.00 88.75 93 ALA A CA 1
ATOM 722 C C . ALA A 1 93 ? -0.151 1.284 6.423 1.00 88.75 93 ALA A C 1
ATOM 724 O O . ALA A 1 93 ? -1.062 1.067 7.230 1.00 88.75 93 ALA A O 1
ATOM 725 N N . LEU A 1 94 ? 1.001 0.611 6.461 1.00 87.00 94 LEU A N 1
ATOM 726 C CA . LEU A 1 94 ? 1.318 -0.404 7.468 1.00 87.00 94 LEU A CA 1
ATOM 727 C C . LEU A 1 94 ? 1.715 0.216 8.817 1.00 87.00 94 LEU A C 1
ATOM 729 O O . LEU A 1 94 ? 1.371 -0.326 9.864 1.00 87.00 94 LEU A O 1
ATOM 733 N N . TRP A 1 95 ? 2.400 1.361 8.803 1.00 86.19 95 TRP A N 1
ATOM 734 C CA . TRP A 1 95 ? 2.919 2.016 10.003 1.00 86.19 95 TRP A CA 1
ATOM 735 C C . TRP A 1 95 ? 1.838 2.728 10.807 1.00 86.19 95 TRP A C 1
ATOM 737 O O . TRP A 1 95 ? 1.947 2.768 12.033 1.00 86.19 95 TRP A O 1
ATOM 747 N N . ILE A 1 96 ? 0.810 3.292 10.155 1.00 81.25 96 ILE A N 1
ATOM 748 C CA . ILE A 1 96 ? -0.319 3.941 10.840 1.00 81.25 96 ILE A CA 1
ATOM 749 C C . ILE A 1 96 ? -0.858 2.961 11.896 1.00 81.25 96 ILE A C 1
ATOM 751 O O . ILE A 1 96 ? -1.467 1.940 11.565 1.00 81.25 96 ILE A O 1
ATOM 755 N N . ARG A 1 97 ? -0.558 3.240 13.170 1.00 64.88 97 ARG A N 1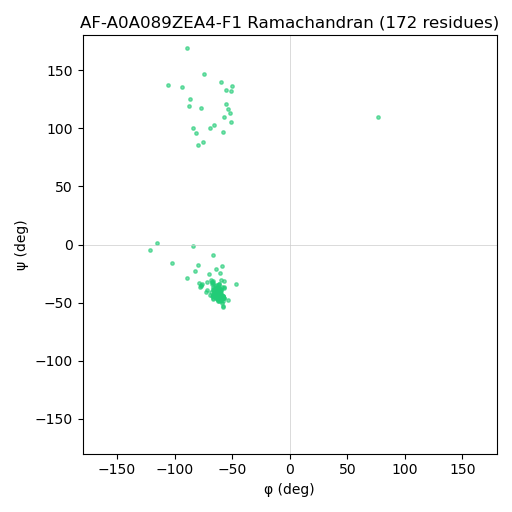
ATOM 756 C CA . ARG A 1 97 ? -0.826 2.327 14.285 1.00 64.88 97 ARG A CA 1
ATOM 757 C C . ARG A 1 97 ? -2.316 2.318 14.604 1.00 64.88 97 ARG A C 1
ATOM 759 O O . ARG A 1 97 ? -2.974 3.351 14.508 1.00 64.88 97 ARG A O 1
ATOM 766 N N . LYS A 1 98 ? -2.820 1.158 15.042 1.00 61.62 98 LYS A N 1
ATOM 767 C CA . LYS A 1 98 ? -4.128 1.044 15.699 1.00 61.62 98 LYS A CA 1
ATOM 768 C C . LYS A 1 98 ? -4.127 1.974 16.914 1.00 61.62 98 LYS A C 1
ATOM 770 O O . LYS A 1 98 ? -3.406 1.728 17.880 1.00 61.62 98 LYS A O 1
ATOM 775 N N . VAL A 1 99 ? -4.886 3.060 16.838 1.00 52.94 99 VAL A N 1
ATOM 776 C CA . VAL A 1 99 ? -5.183 3.889 18.001 1.00 52.94 99 VAL A CA 1
ATOM 777 C C . VAL A 1 99 ? -6.423 3.286 18.648 1.00 52.94 99 VAL A C 1
ATOM 779 O O . VAL A 1 99 ? -7.470 3.204 18.019 1.00 52.94 99 VAL A O 1
ATOM 782 N N . GLU A 1 100 ? -6.240 2.864 19.896 1.00 53.59 100 GLU A N 1
ATOM 783 C CA . GLU A 1 100 ? -7.272 2.527 20.879 1.00 53.59 100 GLU A CA 1
ATOM 784 C C . GLU A 1 100 ? -7.995 1.178 20.724 1.00 53.59 100 GLU A C 1
ATOM 786 O O . GLU A 1 100 ? -8.849 0.930 19.873 1.00 53.59 100 GLU A O 1
ATOM 791 N N . VAL A 1 101 ? -7.668 0.309 21.681 1.00 57.03 101 VAL A N 1
ATOM 792 C CA . VAL A 1 101 ? -8.582 -0.707 22.200 1.00 57.03 101 VAL A CA 1
ATOM 793 C C . VAL A 1 101 ? -9.799 0.046 22.769 1.00 57.03 101 VAL A C 1
ATOM 795 O O . VAL A 1 101 ? -9.584 1.069 23.422 1.00 57.03 101 VAL A O 1
ATOM 798 N N . PRO A 1 102 ? -11.054 -0.414 22.586 1.00 53.41 102 PRO A N 1
ATOM 799 C CA . PRO A 1 102 ? -12.234 0.285 23.112 1.00 53.41 102 PRO A CA 1
ATOM 800 C C . PRO A 1 102 ? -12.179 0.450 24.637 1.00 53.41 102 PRO A C 1
ATOM 802 O O . PRO A 1 102 ? -12.842 1.307 25.205 1.00 53.41 102 PRO A O 1
ATOM 805 N N . PHE A 1 103 ? -11.343 -0.333 25.316 1.00 58.09 103 PHE A N 1
ATOM 806 C CA . PHE A 1 103 ? -11.088 -0.201 26.737 1.00 58.09 103 PHE A CA 1
ATOM 807 C C . PHE A 1 103 ? -10.019 0.870 26.995 1.00 58.09 103 PHE A C 1
ATOM 809 O O . PHE A 1 103 ? -8.822 0.601 26.938 1.00 58.09 103 PHE A O 1
ATOM 816 N N . ILE A 1 104 ? -10.459 2.072 27.375 1.00 52.72 104 ILE A N 1
ATOM 817 C CA . ILE A 1 104 ? -9.600 3.112 27.984 1.00 52.72 104 ILE A CA 1
ATOM 818 C C . ILE A 1 104 ? -9.099 2.668 29.382 1.00 52.72 104 ILE A C 1
ATOM 820 O O . ILE A 1 104 ? -8.226 3.286 29.991 1.00 52.72 104 ILE A O 1
ATOM 824 N N . TYR A 1 105 ? -9.625 1.560 29.903 1.00 51.31 105 TYR A N 1
ATOM 825 C CA . TYR A 1 105 ? -9.426 1.119 31.273 1.00 51.31 105 TYR A CA 1
ATOM 826 C C . TYR A 1 105 ? -8.258 0.142 31.444 1.00 51.31 105 TYR A C 1
ATOM 828 O O . TYR A 1 105 ? -8.103 -0.838 30.717 1.00 51.31 105 TYR A O 1
ATOM 836 N N . ASN A 1 106 ? -7.463 0.400 32.485 1.00 56.69 106 ASN A N 1
ATOM 837 C CA . ASN A 1 106 ? -6.449 -0.502 33.025 1.00 56.69 106 ASN A CA 1
ATOM 838 C C . ASN A 1 106 ? -7.082 -1.898 33.250 1.00 56.69 106 ASN A C 1
ATOM 840 O O . ASN A 1 106 ? -8.191 -1.955 33.791 1.00 56.69 106 ASN A O 1
ATOM 844 N N . PRO A 1 107 ? -6.431 -3.020 32.895 1.00 56.94 107 PRO A N 1
ATOM 845 C CA . PRO A 1 107 ? -6.967 -4.370 33.114 1.00 56.94 107 PRO A CA 1
ATOM 846 C C . PRO A 1 107 ? -7.541 -4.601 34.524 1.00 56.94 107 PRO A C 1
ATOM 848 O O . PRO A 1 107 ? -8.566 -5.260 34.683 1.00 56.94 107 PRO A O 1
ATOM 851 N N . ASN A 1 108 ? -6.949 -3.964 35.540 1.00 57.31 108 ASN A N 1
ATOM 852 C CA . ASN A 1 108 ? -7.406 -4.038 36.932 1.00 57.31 108 ASN A CA 1
ATOM 853 C C . ASN A 1 108 ? -8.736 -3.305 37.201 1.00 57.31 108 ASN A C 1
ATOM 855 O O . ASN A 1 108 ? -9.461 -3.657 38.127 1.00 57.31 108 ASN A O 1
ATOM 859 N N . THR A 1 109 ? -9.085 -2.300 36.395 1.00 62.53 109 THR A N 1
ATOM 860 C CA . THR A 1 109 ? -10.361 -1.567 36.501 1.00 62.53 109 THR A CA 1
ATOM 861 C C . THR A 1 109 ? -11.528 -2.277 35.817 1.00 62.53 109 THR A C 1
ATOM 863 O O . THR A 1 109 ? -12.671 -2.077 36.219 1.00 62.53 109 THR A O 1
ATOM 866 N N . ILE A 1 110 ? -11.257 -3.161 34.850 1.00 60.00 110 ILE A N 1
ATOM 867 C CA . ILE A 1 110 ? -12.290 -3.977 34.192 1.00 60.00 110 ILE A CA 1
ATOM 868 C C . ILE A 1 110 ? -12.904 -4.951 35.201 1.00 60.00 110 ILE A C 1
ATOM 870 O O . ILE A 1 110 ? -14.121 -5.036 35.305 1.00 60.00 110 ILE A O 1
ATOM 874 N N . PHE A 1 111 ? -12.076 -5.612 36.016 1.00 60.12 111 PHE A N 1
ATOM 875 C CA . PHE A 1 111 ? -12.547 -6.563 37.029 1.00 60.12 111 PHE A CA 1
ATOM 876 C C . PHE A 1 111 ? -13.436 -5.896 38.094 1.00 60.12 111 PHE A C 1
ATOM 878 O O . PHE A 1 111 ? -14.466 -6.446 38.473 1.00 60.12 111 PHE A O 1
ATOM 885 N N . ALA A 1 112 ? -13.086 -4.675 38.518 1.00 62.66 112 ALA A N 1
ATOM 886 C CA . ALA A 1 112 ? -13.884 -3.882 39.457 1.00 62.66 112 ALA A CA 1
ATOM 887 C C . ALA A 1 112 ? -15.217 -3.390 38.856 1.00 62.66 112 ALA A C 1
ATOM 889 O O . ALA A 1 112 ? -16.207 -3.256 39.575 1.00 62.66 112 ALA A O 1
ATOM 890 N N . LYS A 1 113 ? -15.266 -3.142 37.541 1.00 61.25 113 LYS A N 1
ATOM 891 C CA . LYS A 1 113 ? -16.504 -2.799 36.823 1.00 61.25 113 LYS A CA 1
ATOM 892 C C . LYS A 1 113 ? -17.373 -4.021 36.520 1.00 61.25 113 LYS A C 1
ATOM 894 O O . LYS A 1 113 ? -18.587 -3.920 36.605 1.00 61.25 113 LYS A O 1
ATOM 899 N N . CYS A 1 114 ? -16.784 -5.190 36.266 1.00 62.66 114 CYS A N 1
ATOM 900 C CA . CYS A 1 114 ? -17.529 -6.448 36.133 1.00 62.66 114 CYS A CA 1
ATOM 901 C C . CYS A 1 114 ? -18.243 -6.864 37.430 1.00 62.66 114 CYS A C 1
ATOM 903 O O . CYS A 1 114 ? -19.200 -7.627 37.370 1.00 62.66 114 CYS A O 1
ATOM 905 N N . SER A 1 115 ? -17.804 -6.361 38.590 1.00 64.56 115 SER A N 1
ATOM 906 C CA . SER A 1 115 ? -18.513 -6.520 39.868 1.00 64.56 115 SER A CA 1
ATOM 907 C C . SER A 1 115 ? -19.626 -5.486 40.122 1.00 64.56 115 SER A C 1
ATOM 909 O O . SER A 1 115 ? -20.262 -5.544 41.172 1.00 64.56 115 SER A O 1
ATOM 911 N N . GLN A 1 116 ? -19.855 -4.530 39.212 1.00 64.25 116 GLN A N 1
ATOM 912 C CA . GLN A 1 116 ? -20.954 -3.556 39.300 1.00 64.25 1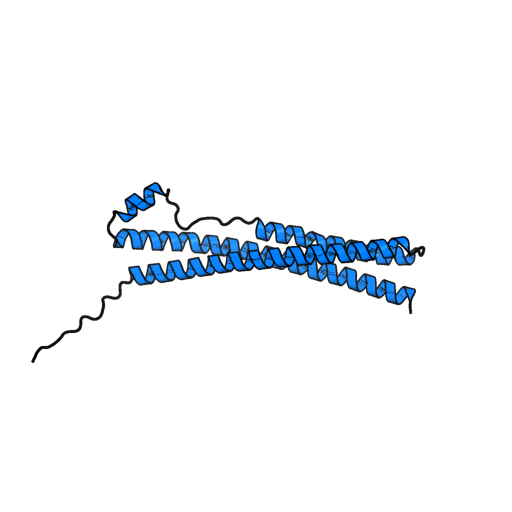1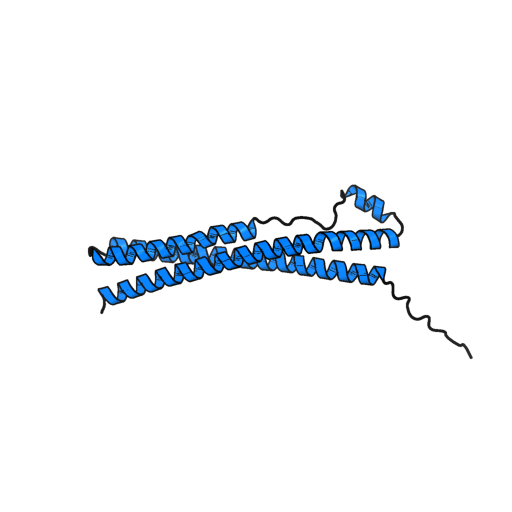6 GLN A CA 1
ATOM 913 C C . GLN A 1 116 ? -22.236 -4.080 38.631 1.00 64.25 116 GLN A C 1
ATOM 915 O O . GLN A 1 116 ? -22.218 -5.100 37.947 1.00 64.25 116 GLN A O 1
ATOM 920 N N . CYS A 1 117 ? -23.354 -3.376 38.846 1.00 70.75 117 CYS A N 1
ATOM 921 C CA . CYS A 1 117 ? -24.646 -3.684 38.227 1.00 70.75 117 CYS A CA 1
ATOM 922 C C . CYS A 1 117 ? -24.510 -3.830 36.700 1.00 70.75 117 CYS A C 1
ATOM 924 O O . CYS A 1 117 ? -23.906 -2.974 36.049 1.00 70.75 117 CYS A O 1
ATOM 926 N N . GLU A 1 118 ? -25.082 -4.901 36.145 1.00 72.44 118 GLU A N 1
ATOM 927 C CA . GLU A 1 118 ? -24.925 -5.303 34.741 1.00 72.44 118 GLU A CA 1
ATOM 928 C C . GLU A 1 118 ? -25.344 -4.200 33.756 1.00 72.44 118 GLU A C 1
ATOM 930 O O . GLU A 1 118 ? -24.671 -3.980 32.748 1.00 72.44 118 GLU A O 1
ATOM 935 N N . ASP A 1 119 ? -26.396 -3.447 34.078 1.00 73.56 119 ASP A N 1
ATOM 936 C CA . ASP A 1 119 ? -26.907 -2.378 33.216 1.00 73.56 119 ASP A CA 1
ATOM 937 C C . ASP A 1 119 ? -25.927 -1.201 33.087 1.00 73.56 119 ASP A C 1
ATOM 939 O O . ASP A 1 119 ? -25.707 -0.694 31.987 1.00 73.56 119 ASP A O 1
ATOM 943 N N . ILE A 1 120 ? -25.258 -0.822 34.183 1.00 72.69 120 ILE A N 1
ATOM 944 C CA . ILE A 1 120 ? -24.260 0.265 34.201 1.00 72.69 120 ILE A CA 1
ATOM 945 C C . ILE A 1 120 ? -23.034 -0.131 33.370 1.00 72.69 120 ILE A C 1
ATOM 947 O O . ILE A 1 120 ? -22.461 0.685 32.649 1.00 72.69 120 ILE A O 1
ATOM 951 N N . LEU A 1 121 ? -22.640 -1.405 33.444 1.00 74.00 121 LEU A N 1
ATOM 952 C CA . LEU A 1 121 ? -21.541 -1.939 32.647 1.00 74.00 121 LEU A CA 1
ATOM 953 C C . LEU A 1 121 ? -21.876 -1.931 31.149 1.00 74.00 121 LEU A C 1
ATOM 955 O O . LEU A 1 121 ? -21.025 -1.569 30.337 1.00 74.00 121 LEU A O 1
ATOM 959 N N . LYS A 1 122 ? -23.102 -2.321 30.773 1.00 73.38 122 LYS A N 1
ATOM 960 C CA . LYS A 1 122 ? -23.552 -2.315 29.372 1.00 73.38 122 LYS A CA 1
ATOM 961 C C . LYS A 1 122 ? -23.541 -0.905 28.786 1.00 73.38 122 LYS A C 1
ATOM 963 O O . LYS A 1 122 ? -23.050 -0.728 27.673 1.00 73.38 122 LYS A O 1
ATOM 968 N N . GLU A 1 123 ? -24.023 0.087 29.528 1.00 77.50 123 GLU A N 1
ATOM 969 C CA . GLU A 1 123 ? -24.050 1.485 29.084 1.00 77.50 123 GLU A CA 1
ATOM 970 C C . GLU A 1 123 ? -22.633 2.056 28.885 1.00 77.50 123 GLU A C 1
ATOM 972 O O . GLU A 1 123 ? -22.320 2.590 27.820 1.00 77.50 123 GLU A O 1
ATOM 977 N N . ASP A 1 124 ? -21.726 1.818 29.836 1.00 77.56 124 ASP A N 1
ATOM 978 C CA . ASP A 1 124 ? -20.322 2.238 29.734 1.00 77.56 124 ASP A CA 1
ATOM 979 C C . ASP A 1 124 ? -19.596 1.560 28.554 1.00 77.56 124 ASP A C 1
ATOM 981 O O . ASP A 1 124 ? -18.790 2.177 27.854 1.00 77.56 124 ASP A O 1
ATOM 985 N N . LEU A 1 125 ? -19.893 0.287 28.268 1.00 76.31 125 LEU A N 1
ATOM 986 C CA . LEU A 1 125 ? -19.358 -0.406 27.092 1.00 76.31 125 LEU A CA 1
ATOM 987 C C . LEU A 1 125 ? -19.866 0.206 25.783 1.00 76.31 125 LEU A C 1
ATOM 989 O O . LEU A 1 125 ? -19.075 0.390 24.855 1.00 76.31 125 LEU A O 1
ATOM 993 N N . VAL A 1 126 ? -21.159 0.530 25.699 1.00 80.81 126 VAL A N 1
ATOM 994 C CA . VAL A 1 126 ? -21.747 1.188 24.523 1.00 80.81 126 VAL A CA 1
ATOM 995 C C . VAL A 1 126 ? -21.030 2.505 24.235 1.00 80.81 126 VAL A C 1
ATOM 997 O O . VAL A 1 126 ? -20.641 2.746 23.090 1.00 80.81 126 VAL A O 1
ATOM 1000 N N . ASP A 1 127 ? -20.800 3.326 25.257 1.00 81.44 127 ASP A N 1
ATOM 1001 C CA . ASP A 1 127 ? -20.119 4.611 25.102 1.00 81.44 127 ASP A CA 1
ATOM 1002 C C . ASP A 1 127 ? -18.657 4.447 24.676 1.00 81.44 127 ASP A C 1
ATOM 1004 O O . ASP A 1 127 ? -18.194 5.124 23.754 1.00 81.44 127 ASP A O 1
ATOM 1008 N N . ASN A 1 128 ? -17.946 3.478 25.250 1.00 81.69 128 ASN A N 1
ATOM 1009 C CA . ASN A 1 128 ? -16.580 3.149 24.847 1.00 81.69 128 ASN A CA 1
ATOM 1010 C C . ASN A 1 128 ? -16.492 2.722 23.369 1.00 81.69 128 ASN A C 1
ATOM 1012 O O . ASN A 1 128 ? -15.648 3.225 22.621 1.00 81.69 128 ASN A O 1
ATOM 1016 N N . TYR A 1 129 ? -17.397 1.854 22.904 1.00 82.75 129 TYR A N 1
ATOM 1017 C CA . TYR A 1 129 ? -17.467 1.476 21.487 1.00 82.75 129 TYR A CA 1
ATOM 1018 C C . TYR A 1 129 ? -17.819 2.666 20.586 1.00 82.75 129 TYR A C 1
ATOM 1020 O O . TYR A 1 129 ? -17.230 2.821 19.510 1.00 82.75 129 TYR A O 1
ATOM 1028 N N . ARG A 1 130 ? -18.740 3.535 21.018 1.00 81.38 130 ARG A N 1
ATOM 1029 C CA . ARG A 1 130 ? -19.122 4.752 20.285 1.00 81.38 130 ARG A CA 1
ATOM 1030 C C . ARG A 1 130 ? -17.977 5.749 20.155 1.00 81.38 130 ARG A C 1
ATOM 1032 O O . ARG A 1 130 ? -17.876 6.398 19.120 1.00 81.38 130 ARG A O 1
ATOM 1039 N N . LEU A 1 131 ? -17.108 5.855 21.157 1.00 84.06 131 LEU A N 1
ATOM 1040 C CA . LEU A 1 131 ? -15.936 6.733 21.120 1.00 84.06 131 LEU A CA 1
ATOM 1041 C C . LEU A 1 131 ? -14.788 6.149 20.283 1.00 84.06 131 LEU A C 1
ATOM 1043 O O . LEU A 1 131 ? -14.101 6.892 19.579 1.00 84.06 131 LEU A O 1
ATOM 1047 N N . ALA A 1 132 ? -14.587 4.830 20.326 1.00 82.00 132 ALA A N 1
ATOM 1048 C CA . ALA A 1 132 ? -13.494 4.166 19.616 1.00 82.00 132 ALA A CA 1
ATOM 1049 C C . ALA A 1 132 ? -13.762 4.004 18.109 1.00 82.00 132 ALA A C 1
ATOM 1051 O O . ALA A 1 132 ? -12.847 4.125 17.292 1.00 82.00 132 ALA A O 1
ATOM 1052 N N . THR A 1 133 ? -15.015 3.757 17.717 1.00 85.62 133 THR A N 1
ATOM 1053 C CA . THR A 1 133 ? -15.379 3.465 16.317 1.00 85.62 133 THR A CA 1
ATOM 1054 C C . THR A 1 133 ? -15.017 4.598 15.339 1.00 85.62 133 THR A C 1
ATOM 1056 O O . THR A 1 133 ? -14.388 4.306 14.320 1.00 85.62 133 THR A O 1
ATOM 1059 N N . PRO A 1 134 ? -15.324 5.886 15.606 1.00 86.44 134 PRO A N 1
ATOM 1060 C CA . PRO A 1 134 ? -14.949 6.986 14.714 1.00 86.44 134 PRO A CA 1
ATOM 1061 C C . PRO A 1 134 ? -13.433 7.126 14.547 1.00 86.44 134 PRO A C 1
ATOM 1063 O O . PRO A 1 134 ? -12.956 7.335 13.434 1.00 86.44 134 PRO A O 1
ATOM 1066 N N . LYS A 1 135 ? -12.662 6.935 15.625 1.00 85.31 135 LYS A N 1
ATOM 1067 C CA . LYS A 1 135 ? -11.193 6.973 15.576 1.00 85.31 135 LYS A CA 1
ATOM 1068 C C . LYS A 1 135 ? -10.636 5.852 14.700 1.00 85.31 135 LYS A C 1
ATOM 1070 O O . LYS A 1 135 ? -9.758 6.086 13.870 1.00 85.31 135 LYS A O 1
ATOM 1075 N N . LEU A 1 136 ? -11.180 4.641 14.841 1.00 86.56 136 LEU A N 1
ATOM 1076 C CA . LEU A 1 136 ? -10.796 3.500 14.010 1.00 86.56 136 LEU A CA 1
ATOM 1077 C C . LEU A 1 136 ? -11.154 3.731 12.534 1.00 86.56 136 LEU A C 1
ATOM 1079 O O . LEU A 1 136 ? -10.349 3.443 11.646 1.00 86.56 136 LEU A O 1
ATOM 1083 N N . TYR A 1 137 ? -12.322 4.320 12.271 1.00 88.88 137 TYR A N 1
ATOM 1084 C CA . TYR A 1 137 ? -12.735 4.719 10.929 1.00 88.88 137 TYR A CA 1
ATOM 1085 C C . TYR A 1 137 ? -11.771 5.746 10.311 1.00 88.88 137 TYR A C 1
ATOM 1087 O O . TYR A 1 137 ? -11.346 5.570 9.169 1.00 88.88 137 TYR A O 1
ATOM 1095 N N . GLU A 1 138 ? -11.372 6.788 11.046 1.00 89.56 138 GLU A N 1
ATOM 1096 C CA . GLU A 1 138 ? -10.403 7.788 10.570 1.00 89.56 138 GLU A CA 1
ATOM 1097 C C . GLU A 1 138 ? -9.050 7.156 10.224 1.00 89.56 138 GLU A C 1
ATOM 1099 O O . GLU A 1 138 ? -8.506 7.396 9.142 1.00 89.56 138 GLU A O 1
ATOM 1104 N N . VAL A 1 139 ? -8.542 6.277 11.092 1.00 88.62 139 VAL A N 1
ATOM 1105 C CA . VAL A 1 139 ? -7.323 5.495 10.840 1.00 88.62 139 VAL A CA 1
ATOM 1106 C C . VAL A 1 139 ? -7.458 4.669 9.558 1.00 88.62 139 VAL A C 1
ATOM 1108 O O . VAL A 1 139 ? -6.564 4.687 8.706 1.00 88.62 139 VAL A O 1
ATOM 1111 N N . ASN A 1 140 ? -8.590 3.989 9.371 1.00 90.56 140 ASN A N 1
ATOM 1112 C CA . ASN A 1 140 ? -8.868 3.217 8.162 1.00 90.56 140 ASN A CA 1
ATOM 1113 C C . ASN A 1 140 ? -8.921 4.091 6.906 1.00 90.56 140 ASN A C 1
ATOM 1115 O O . ASN A 1 140 ? -8.431 3.673 5.855 1.00 90.56 140 ASN A O 1
ATOM 1119 N N . GLN A 1 141 ? -9.458 5.309 6.995 1.00 92.69 141 GLN A N 1
ATOM 1120 C CA . GLN A 1 141 ? -9.452 6.257 5.881 1.00 92.69 141 GLN A CA 1
ATOM 1121 C C . GLN A 1 141 ? -8.033 6.711 5.525 1.00 92.69 141 GLN A C 1
ATOM 1123 O O . GLN A 1 141 ? -7.675 6.744 4.346 1.00 92.69 141 GLN A O 1
ATOM 1128 N N . MET A 1 142 ? -7.187 6.989 6.521 1.00 90.94 142 MET A N 1
ATOM 1129 C CA . MET A 1 142 ? -5.779 7.326 6.281 1.00 90.94 142 MET A CA 1
ATOM 1130 C C . MET A 1 142 ? -5.021 6.160 5.632 1.00 90.94 142 MET A C 1
ATOM 1132 O O . MET A 1 142 ? -4.319 6.364 4.639 1.00 90.94 142 MET A O 1
ATOM 1136 N N . LYS A 1 143 ? -5.215 4.926 6.123 1.00 92.56 143 LYS A N 1
ATOM 1137 C CA . LYS A 1 143 ? -4.636 3.711 5.520 1.00 92.56 143 LYS A CA 1
ATOM 1138 C C . LYS A 1 143 ? -5.106 3.515 4.079 1.00 92.56 143 LYS A C 1
ATOM 1140 O O . LYS A 1 143 ? -4.284 3.271 3.198 1.00 92.56 143 LYS A O 1
ATOM 1145 N N . ALA A 1 144 ? -6.405 3.665 3.819 1.00 93.62 144 ALA A N 1
ATOM 1146 C CA . ALA A 1 144 ? -6.980 3.533 2.482 1.00 93.62 144 ALA A CA 1
ATOM 1147 C C . ALA A 1 144 ? -6.427 4.585 1.507 1.00 93.62 144 ALA A C 1
ATOM 1149 O O . ALA A 1 144 ? -6.099 4.253 0.368 1.00 93.62 144 ALA A O 1
ATOM 1150 N N . LYS A 1 145 ? -6.259 5.834 1.959 1.00 94.44 145 LYS A N 1
ATOM 1151 C CA . LYS A 1 145 ? -5.644 6.902 1.162 1.00 94.44 145 LYS A CA 1
ATOM 1152 C C . LYS A 1 145 ? -4.194 6.568 0.812 1.00 94.44 145 LYS A C 1
ATOM 1154 O O . LYS A 1 145 ? -3.820 6.661 -0.353 1.00 94.44 145 LYS A O 1
ATOM 1159 N N . SER A 1 146 ? -3.395 6.143 1.789 1.00 92.88 146 SER A N 1
ATOM 1160 C CA . SER A 1 146 ? -2.007 5.724 1.558 1.00 92.88 146 SER A CA 1
ATOM 1161 C C . SER A 1 146 ? -1.918 4.535 0.596 1.00 92.88 146 SER A C 1
ATOM 1163 O O . SER A 1 146 ? -1.108 4.556 -0.327 1.00 92.88 146 SER A O 1
ATOM 1165 N N . PHE A 1 147 ? -2.802 3.543 0.734 1.00 93.75 147 PHE A N 1
ATOM 1166 C CA . PHE A 1 147 ? -2.904 2.427 -0.209 1.00 93.75 147 PHE A CA 1
ATOM 1167 C C . PHE A 1 147 ? -3.222 2.901 -1.636 1.00 93.75 147 PHE A C 1
ATOM 1169 O O . PHE A 1 147 ? -2.571 2.471 -2.586 1.00 93.75 147 PHE A O 1
ATOM 1176 N N . HIS A 1 148 ? -4.183 3.816 -1.792 1.00 94.69 148 HIS A N 1
ATOM 1177 C CA . HIS A 1 148 ? -4.557 4.366 -3.095 1.00 94.69 148 HIS A CA 1
ATOM 1178 C C . HIS A 1 148 ? -3.393 5.101 -3.772 1.00 94.69 148 HIS A C 1
ATOM 1180 O O . HIS A 1 148 ? -3.123 4.862 -4.947 1.00 94.69 148 HIS A O 1
ATOM 1186 N N . TRP A 1 149 ? -2.664 5.940 -3.028 1.00 94.50 149 TRP A N 1
ATOM 1187 C CA . TRP A 1 149 ? -1.464 6.596 -3.553 1.00 94.50 149 TRP A CA 1
ATOM 1188 C C . TRP A 1 149 ? -0.387 5.584 -3.929 1.00 94.50 149 TRP A C 1
ATOM 1190 O O . TRP A 1 149 ? 0.151 5.669 -5.029 1.00 94.50 149 TRP A O 1
ATOM 1200 N N . GLY A 1 150 ? -0.124 4.586 -3.080 1.00 94.19 150 GLY A N 1
ATOM 1201 C CA . GLY A 1 150 ? 0.806 3.501 -3.401 1.00 94.19 150 GLY A CA 1
ATOM 1202 C C . GLY A 1 150 ? 0.464 2.821 -4.729 1.00 94.19 150 GLY A C 1
ATOM 1203 O O . GLY A 1 150 ? 1.322 2.694 -5.600 1.00 94.19 150 GLY A O 1
ATOM 1204 N N . LEU A 1 15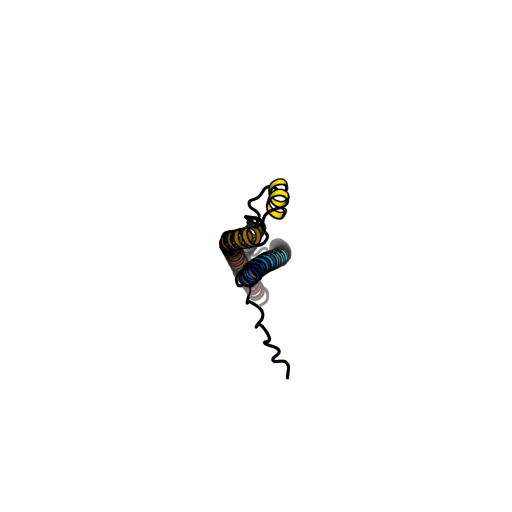1 ? -0.807 2.472 -4.936 1.00 95.12 151 LEU A N 1
ATOM 1205 C CA . LEU A 1 151 ? -1.271 1.876 -6.188 1.00 95.12 151 LEU A CA 1
ATOM 1206 C C . LEU A 1 151 ? -1.093 2.819 -7.390 1.00 95.12 151 LEU A C 1
ATOM 1208 O O . LEU A 1 151 ? -0.649 2.382 -8.448 1.00 95.12 151 LEU A O 1
ATOM 1212 N N . LEU A 1 152 ? -1.410 4.106 -7.235 1.00 96.38 152 LEU A N 1
ATOM 1213 C CA . LEU A 1 152 ? -1.271 5.098 -8.302 1.00 96.38 152 LEU A CA 1
ATOM 1214 C C . LEU A 1 152 ? 0.192 5.260 -8.735 1.00 96.38 152 LEU A C 1
ATOM 1216 O O . LEU A 1 152 ? 0.480 5.240 -9.933 1.00 96.38 152 LEU A O 1
ATOM 1220 N N . PHE A 1 153 ? 1.122 5.367 -7.782 1.00 94.88 153 PHE A N 1
ATOM 1221 C CA . PHE A 1 153 ? 2.560 5.452 -8.062 1.00 94.88 153 PHE A CA 1
ATOM 1222 C C . PHE A 1 153 ? 3.096 4.179 -8.730 1.00 94.88 153 PHE A C 1
ATOM 1224 O O . PHE A 1 153 ? 3.844 4.275 -9.700 1.00 94.88 153 PHE A O 1
ATOM 1231 N N . LEU A 1 154 ? 2.662 2.994 -8.282 1.00 95.38 154 LEU A N 1
ATOM 1232 C CA . LEU A 1 154 ? 3.002 1.731 -8.943 1.00 95.38 154 LEU A CA 1
ATOM 1233 C C . LEU A 1 154 ? 2.541 1.724 -10.406 1.00 95.38 154 LEU A C 1
ATOM 1235 O O . LEU A 1 154 ? 3.345 1.474 -11.297 1.00 95.38 154 LEU A O 1
ATOM 1239 N N . LEU A 1 155 ? 1.258 1.994 -10.661 1.00 95.81 155 LEU A N 1
ATOM 1240 C CA . LEU A 1 155 ? 0.688 1.895 -12.008 1.00 95.81 155 LEU A CA 1
ATOM 1241 C C . LEU A 1 155 ? 1.289 2.927 -12.967 1.00 95.81 155 LEU A C 1
ATOM 1243 O O . LEU A 1 155 ? 1.616 2.593 -14.103 1.00 95.81 155 LEU A O 1
ATOM 1247 N N . SER A 1 156 ? 1.454 4.169 -12.509 1.00 95.75 156 SER A N 1
ATOM 1248 C CA . SER A 1 156 ? 2.047 5.243 -13.314 1.00 95.75 156 SER A CA 1
ATOM 1249 C C . SER A 1 156 ? 3.525 4.996 -13.613 1.00 95.75 156 SER A C 1
ATOM 1251 O O . SER A 1 156 ? 3.929 5.087 -14.771 1.00 95.75 156 SER A O 1
ATOM 1253 N N . GLY A 1 157 ? 4.321 4.621 -12.607 1.00 94.75 157 GLY A N 1
ATOM 1254 C CA . GLY A 1 157 ? 5.733 4.291 -12.794 1.00 94.75 157 GLY A CA 1
ATOM 1255 C C . GLY A 1 157 ? 5.923 3.089 -13.718 1.00 94.75 157 GLY A C 1
ATOM 1256 O O . GLY A 1 157 ? 6.710 3.154 -14.662 1.00 94.75 157 GLY A O 1
ATOM 1257 N N . PHE A 1 158 ? 5.124 2.036 -13.524 1.00 94.62 158 PHE A N 1
ATOM 1258 C CA . PHE A 1 158 ? 5.149 0.850 -14.376 1.00 94.62 158 PHE A CA 1
ATOM 1259 C C . PHE A 1 158 ? 4.774 1.173 -15.827 1.00 94.62 158 PHE A C 1
ATOM 1261 O O . PHE A 1 158 ? 5.466 0.744 -16.749 1.00 94.62 158 PHE A O 1
ATOM 1268 N N . ALA A 1 159 ? 3.726 1.972 -16.051 1.00 95.25 159 ALA A N 1
ATOM 1269 C CA . ALA A 1 159 ? 3.321 2.384 -17.394 1.00 95.25 159 ALA A CA 1
ATOM 1270 C C . ALA A 1 159 ? 4.425 3.176 -18.116 1.00 95.25 159 ALA A C 1
ATOM 1272 O O . ALA A 1 159 ? 4.672 2.935 -19.301 1.00 95.25 159 ALA A O 1
ATOM 1273 N N . ILE A 1 160 ? 5.120 4.074 -17.408 1.00 94.06 160 ILE A N 1
ATOM 1274 C CA . ILE A 1 160 ? 6.263 4.827 -17.949 1.00 94.06 160 ILE A CA 1
ATOM 1275 C C . ILE A 1 160 ? 7.397 3.870 -18.337 1.00 94.06 160 ILE A C 1
ATOM 1277 O O . ILE A 1 160 ? 7.892 3.938 -19.463 1.00 94.06 160 ILE A O 1
ATOM 1281 N N . SER A 1 161 ? 7.775 2.946 -17.446 1.00 93.38 161 SER A N 1
ATOM 1282 C CA . SER A 1 161 ? 8.848 1.982 -17.716 1.00 93.38 161 SER A CA 1
ATOM 1283 C C . SER A 1 161 ? 8.527 1.075 -18.907 1.00 93.38 161 SER A C 1
ATOM 1285 O O . SER A 1 161 ? 9.368 0.914 -19.787 1.00 93.38 161 SER A O 1
ATOM 1287 N N . ILE A 1 162 ? 7.311 0.525 -18.991 1.00 92.62 162 ILE A N 1
ATOM 1288 C CA . ILE A 1 162 ? 6.906 -0.324 -20.123 1.00 92.62 162 ILE A CA 1
ATOM 1289 C C . ILE A 1 162 ? 6.863 0.469 -21.431 1.00 92.62 162 ILE A C 1
ATOM 1291 O O . ILE A 1 162 ? 7.359 -0.012 -22.446 1.00 92.62 162 ILE A O 1
ATOM 1295 N N . SER A 1 163 ? 6.334 1.695 -21.419 1.00 92.94 163 SER A N 1
ATOM 1296 C CA . SER A 1 163 ? 6.295 2.539 -22.622 1.00 92.94 163 SER A CA 1
ATOM 1297 C C . SER A 1 163 ? 7.704 2.866 -23.127 1.00 92.94 163 SER A C 1
ATOM 1299 O O . SER A 1 163 ? 7.963 2.788 -24.324 1.00 92.94 163 SER A O 1
ATOM 1301 N N . SER A 1 164 ? 8.637 3.157 -22.216 1.00 90.81 164 SER A N 1
ATOM 1302 C CA . SER A 1 164 ? 10.056 3.355 -22.539 1.00 90.81 164 SER A CA 1
ATOM 1303 C C . SER A 1 164 ? 10.690 2.089 -23.138 1.00 90.81 164 SER A C 1
ATOM 1305 O O . SER A 1 164 ? 11.361 2.173 -24.165 1.00 90.81 164 SER A O 1
ATOM 1307 N N . LEU A 1 165 ? 10.423 0.905 -22.573 1.00 89.50 165 LEU A N 1
ATOM 1308 C CA . LEU A 1 165 ? 10.917 -0.363 -23.129 1.00 89.50 165 LEU A CA 1
ATOM 1309 C C . LEU A 1 165 ? 10.358 -0.643 -24.527 1.00 89.50 165 LEU A C 1
ATOM 1311 O O . LEU A 1 165 ? 11.090 -1.099 -25.400 1.00 89.50 165 LEU A O 1
ATOM 1315 N N . LEU A 1 166 ? 9.079 -0.347 -24.763 1.00 89.88 166 LEU A N 1
ATOM 1316 C CA . LEU A 1 166 ? 8.473 -0.496 -26.085 1.00 89.88 166 LEU A CA 1
ATOM 1317 C C . LEU A 1 166 ? 9.126 0.436 -27.109 1.00 89.88 166 LEU A C 1
ATOM 1319 O O . LEU A 1 166 ? 9.445 -0.008 -28.208 1.00 89.88 166 LEU A O 1
ATOM 1323 N N . LEU A 1 167 ? 9.390 1.694 -26.744 1.00 87.75 167 LEU A N 1
ATOM 1324 C CA . LEU A 1 167 ? 10.115 2.629 -27.610 1.00 87.75 167 LEU A CA 1
ATOM 1325 C C . LEU A 1 167 ? 11.535 2.140 -27.915 1.00 87.75 167 LEU A C 1
ATOM 1327 O O . LEU A 1 167 ? 11.965 2.208 -29.064 1.00 87.75 167 LEU A O 1
ATOM 1331 N N . PHE A 1 168 ? 12.237 1.599 -26.916 1.00 86.12 168 PHE A N 1
ATOM 1332 C CA . PHE A 1 168 ? 13.552 0.987 -27.110 1.00 86.12 168 PHE A CA 1
ATOM 1333 C C . PHE A 1 168 ? 13.502 -0.166 -28.123 1.00 86.12 168 PHE A C 1
ATOM 1335 O O . PHE A 1 168 ? 14.361 -0.250 -29.003 1.00 86.12 168 PHE A O 1
ATOM 1342 N N . LEU A 1 169 ? 12.503 -1.046 -28.012 1.00 84.62 169 LEU A N 1
ATOM 1343 C CA . LEU A 1 169 ? 12.339 -2.181 -28.920 1.00 84.62 169 LEU A CA 1
ATOM 1344 C C . LEU A 1 169 ? 12.009 -1.723 -30.343 1.00 84.62 169 LEU A C 1
ATOM 1346 O O . LEU A 1 169 ? 12.642 -2.194 -31.283 1.00 84.62 169 LEU A O 1
ATOM 1350 N N . CYS A 1 170 ? 11.081 -0.777 -30.500 1.00 85.56 170 CYS A N 1
ATOM 1351 C CA . CYS A 1 170 ? 10.746 -0.213 -31.807 1.00 85.56 170 CYS A CA 1
ATOM 1352 C C . CYS A 1 170 ? 11.955 0.453 -32.469 1.00 85.56 170 CYS A C 1
ATOM 1354 O O . CYS A 1 170 ? 12.135 0.304 -33.665 1.00 85.56 170 CYS A O 1
ATOM 1356 N N . TYR A 1 171 ? 12.792 1.161 -31.709 1.00 82.62 171 TYR A N 1
ATOM 1357 C CA . TYR A 1 171 ? 13.960 1.837 -32.274 1.00 82.62 171 TYR A CA 1
ATOM 1358 C C . TYR A 1 171 ? 15.08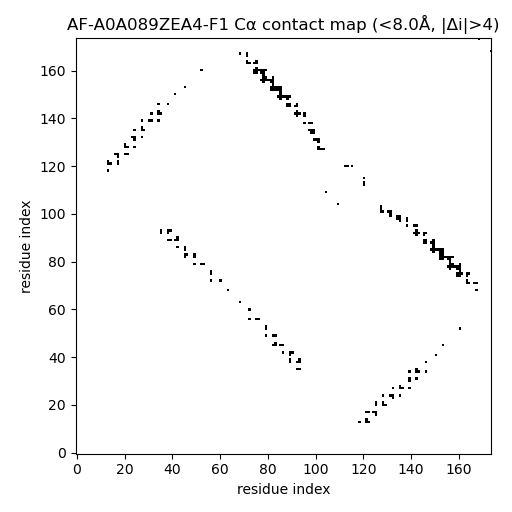0 0.874 -32.699 1.00 82.62 171 TYR A C 1
ATOM 1360 O O . TYR A 1 171 ? 15.823 1.169 -33.629 1.00 82.62 171 TYR A O 1
ATOM 1368 N N . ASN A 1 172 ? 15.245 -0.259 -32.005 1.00 78.31 172 ASN A N 1
ATOM 1369 C CA . ASN A 1 172 ? 16.327 -1.206 -32.303 1.00 78.31 172 ASN A CA 1
ATOM 1370 C C . ASN A 1 172 ? 15.959 -2.275 -33.335 1.00 78.31 172 ASN A C 1
ATOM 1372 O O . ASN A 1 172 ? 16.855 -2.802 -33.991 1.00 78.31 172 ASN A O 1
ATOM 1376 N N . TYR A 1 173 ? 14.682 -2.646 -33.431 1.00 74.38 173 TYR A N 1
ATOM 1377 C CA . TYR A 1 173 ? 14.251 -3.825 -34.189 1.00 74.38 173 TYR A CA 1
ATOM 1378 C C . TYR A 1 173 ? 13.244 -3.529 -35.308 1.00 74.38 173 TYR A C 1
ATOM 1380 O O . TYR A 1 173 ? 12.892 -4.459 -36.036 1.00 74.38 173 TYR A O 1
ATOM 1388 N N . LEU A 1 174 ? 12.778 -2.283 -35.447 1.00 63.28 174 LEU A N 1
ATOM 1389 C CA . LEU A 1 174 ? 11.893 -1.831 -36.527 1.00 63.28 174 LEU A CA 1
ATOM 1390 C C . LEU A 1 174 ? 12.620 -0.824 -37.426 1.00 63.28 174 LEU A C 1
ATOM 1392 O O . LEU A 1 174 ? 12.413 -0.908 -38.656 1.00 63.28 174 LEU A O 1
#

pLDDT: mean 81.61, std 14.8, range [39.03, 96.38]

Sequence (174 aa):
MHDSGGELPEINISEIGLQEARRVYDSEEKRTASLESKAASLFGLVTLVVSILIFILDNLLTTTTNPVIYEILIFNIFGIIITSLSLIWLVNALWIRKVEVPFIYNPNTIFAKCSQCEDILKEDLVDNYRLATPKLYEVNQMKAKSFHWGLLFLLSGFAISISSLLLFLCYNYL

Secondary structure (DSSP, 8-state):
------PPP---HHHHHHHHHHHHHHHHHHHHHHHHHHHHHHHHHHHHHHHHHHHHHHHHHHH---HHHHHHHHHHHHHHHHHHHHHHHHHHHHHS-----S--S-HHHHHHHHTS-HHHHHHHHHHHHHHHHHHHHHHHHHHHHHHHHHHHHHHHHHHHHHHHHHHHHHHHH-

Nearest PDB structures (foldseek):
  5vju-assembly1_A  TM=3.626E-01  e=9.315E-01  synthetic construct
  7ux1-assembly1_A  TM=4.368E-01  e=3.705E+00  Escherichia coli K-12
  4bne-assembly1_B  TM=4.407E-01  e=9.791E+00  Gallus gallus

Mean predicted aligned error: 9.72 Å

Radius of gyration: 27.86 Å; Cα contacts (8 Å, |Δi|>4): 151; chains: 1; bounding box: 86×31×76 Å

Solvent-accessible surface area (backbone atoms only — not comparable to full-atom values): 9312 Å² total; per-residue (Å²): 135,86,82,78,80,73,76,72,78,77,78,55,62,63,60,55,48,34,52,52,34,49,50,54,37,55,51,50,51,52,49,42,55,51,51,41,53,52,31,52,53,49,43,54,50,48,53,53,52,48,53,52,51,52,54,52,49,53,57,51,62,78,72,58,88,55,72,74,56,52,60,44,49,51,47,27,52,50,11,49,52,40,26,54,54,14,47,58,28,23,50,47,31,63,61,64,68,91,66,71,67,55,65,90,59,58,75,76,52,50,60,63,46,69,72,44,64,68,67,62,46,45,52,54,48,31,51,30,32,60,63,34,36,61,54,43,48,51,53,41,51,53,29,50,50,25,39,51,49,15,51,50,28,34,54,53,10,48,52,42,27,52,53,27,51,50,51,52,48,49,72,76,75,105

Foldseek 3Di:
DDDPPPDDPDPPVLVVLLVVLVVLQVVLVVLLVVLLVLLVVLLVVLVVLLVVLVVVLVVQVVPDDDPVLVVLSVLLVVLSVLSVVLNVLSVVLNVLDQDDDLDPDDPVVVVVLVPDDPSVSSVSSSVSSVVRSVVSVVSSVSSVVSNVSSVVSNVRSSVSNVVSVVVSCVVPPD

Organism: Methanobacterium formicicum (NCBI:txid2162)